Protein AF-M1WXZ7-F1 (afdb_monomer_lite)

Organism: Pseudodesulfovibrio piezophilus (strain DSM 21447 / JCM 15486 / C1TLV30) (NCBI:txid1322246)

Structure (mmCIF, N/CA/C/O backbone):
data_AF-M1WXZ7-F1
#
_entry.id   AF-M1WXZ7-F1
#
loop_
_atom_site.group_PDB
_atom_site.id
_atom_site.type_symbol
_atom_site.label_atom_id
_atom_site.label_alt_id
_atom_site.label_comp_id
_atom_site.label_asym_id
_atom_site.label_entity_id
_atom_site.label_seq_id
_atom_site.pdbx_PDB_ins_code
_atom_site.Cartn_x
_atom_site.Cartn_y
_atom_site.Cartn_z
_atom_site.occupancy
_atom_site.B_iso_or_equiv
_atom_site.auth_seq_id
_atom_site.auth_comp_id
_atom_site.auth_asym_id
_atom_site.auth_atom_id
_atom_site.pdbx_PDB_model_num
ATOM 1 N N . MET A 1 1 ? -48.740 -6.970 73.071 1.00 38.03 1 MET A N 1
ATOM 2 C CA . MET A 1 1 ? -48.842 -6.931 71.597 1.00 38.03 1 MET A CA 1
ATOM 3 C C . MET A 1 1 ? -48.292 -5.574 71.183 1.00 38.03 1 MET A C 1
ATOM 5 O O . MET A 1 1 ? -48.914 -4.581 71.506 1.00 38.03 1 MET A O 1
ATOM 9 N N . GLN A 1 2 ? -46.966 -5.520 71.087 1.00 34.81 2 GLN A N 1
ATOM 10 C CA . GLN A 1 2 ? -46.165 -5.355 69.864 1.00 34.81 2 GLN A CA 1
ATOM 11 C C . GLN A 1 2 ? -45.874 -3.878 69.572 1.00 34.81 2 GLN A C 1
ATOM 13 O O . GLN A 1 2 ? -46.765 -3.044 69.498 1.00 34.81 2 GLN A O 1
ATOM 18 N N . VAL A 1 3 ? -44.569 -3.621 69.549 1.00 34.41 3 VAL A N 1
ATOM 19 C CA . VAL A 1 3 ? -43.856 -2.347 69.610 1.00 34.41 3 VAL A CA 1
ATOM 20 C C . VAL A 1 3 ? -43.857 -1.693 68.229 1.00 34.41 3 VAL A C 1
ATOM 22 O O . VAL A 1 3 ? -43.647 -2.377 67.229 1.00 34.41 3 VAL A O 1
ATOM 25 N N . GLU A 1 4 ? -44.082 -0.379 68.186 1.00 41.31 4 GLU A N 1
ATOM 26 C CA . GLU A 1 4 ? -43.863 0.449 67.000 1.00 41.31 4 GLU A CA 1
ATOM 27 C C . GLU A 1 4 ? -42.398 0.347 66.559 1.00 41.31 4 GLU A C 1
ATOM 29 O O . GLU A 1 4 ? -41.491 0.786 67.263 1.00 41.31 4 GLU A O 1
ATOM 34 N N . VAL A 1 5 ? -42.161 -0.228 65.381 1.00 39.94 5 VAL A N 1
ATOM 35 C CA . VAL A 1 5 ? -40.845 -0.208 64.738 1.00 39.94 5 VAL A CA 1
ATOM 36 C C . VAL A 1 5 ? -40.745 1.090 63.940 1.00 39.94 5 VAL A C 1
ATOM 38 O O . VAL A 1 5 ? -41.212 1.179 62.805 1.00 39.94 5 VAL A O 1
ATOM 41 N N . ARG A 1 6 ? -40.161 2.117 64.558 1.00 46.16 6 ARG A N 1
ATOM 42 C CA . ARG A 1 6 ? -39.570 3.257 63.852 1.00 46.16 6 ARG A CA 1
ATOM 43 C C . ARG A 1 6 ? -38.049 3.101 63.847 1.00 46.16 6 ARG A C 1
ATOM 45 O O . ARG A 1 6 ? -37.475 2.709 64.852 1.00 46.16 6 ARG A O 1
ATOM 52 N N . GLU A 1 7 ? -37.478 3.479 62.706 1.00 47.50 7 GLU A N 1
ATOM 53 C CA . GLU A 1 7 ? -36.055 3.695 62.400 1.00 47.50 7 GLU A CA 1
ATOM 54 C C . GLU A 1 7 ? -35.158 2.479 62.136 1.00 47.50 7 GLU A C 1
ATOM 56 O O . GLU A 1 7 ? -34.854 1.685 63.015 1.00 47.50 7 GLU A O 1
ATOM 61 N N . ALA A 1 8 ? -34.658 2.422 60.896 1.00 41.78 8 ALA A N 1
ATOM 62 C CA . ALA A 1 8 ? -33.223 2.391 60.591 1.00 41.78 8 ALA A CA 1
ATOM 63 C C . ALA A 1 8 ? -33.039 2.534 59.065 1.00 41.78 8 ALA A C 1
ATOM 65 O O . ALA A 1 8 ? -33.114 1.558 58.324 1.00 41.78 8 ALA A O 1
ATOM 66 N N . ARG A 1 9 ? -32.863 3.765 58.568 1.00 45.22 9 ARG A N 1
ATOM 67 C CA . ARG A 1 9 ? -32.435 4.048 57.178 1.00 45.22 9 ARG A CA 1
ATOM 68 C C . ARG A 1 9 ? -31.522 5.280 57.123 1.00 45.22 9 ARG A C 1
ATOM 70 O O . ARG A 1 9 ? -31.752 6.189 56.333 1.00 45.22 9 ARG A O 1
ATOM 77 N N . SER A 1 10 ? -30.510 5.340 57.988 1.00 48.53 10 SER A N 1
ATOM 78 C CA . SER A 1 10 ? -29.526 6.438 57.976 1.00 48.53 10 SER A CA 1
ATOM 79 C C . SER A 1 10 ? -28.075 6.001 57.766 1.00 48.53 10 SER A C 1
ATOM 81 O O . SER A 1 10 ? -27.221 6.872 57.660 1.00 48.53 10 SER A O 1
ATOM 83 N N . GLU A 1 11 ? -27.770 4.702 57.677 1.00 50.00 11 GLU A N 1
ATOM 84 C CA . GLU A 1 11 ? -26.376 4.228 57.579 1.00 50.00 11 GLU A CA 1
ATOM 85 C C . GLU A 1 11 ? -25.920 3.922 56.138 1.00 50.00 11 GLU A C 1
ATOM 87 O O . GLU A 1 11 ? -24.756 4.142 55.812 1.00 50.00 11 GLU A O 1
ATOM 92 N N . ASP A 1 12 ? -26.831 3.551 55.230 1.00 49.31 12 ASP A N 1
ATOM 93 C CA . ASP A 1 12 ? -26.478 3.220 53.834 1.00 49.31 12 ASP A CA 1
ATOM 94 C C . ASP A 1 12 ? -26.073 4.442 52.989 1.00 49.31 12 ASP A C 1
ATOM 96 O O . ASP A 1 12 ? -25.308 4.326 52.033 1.00 49.31 12 ASP A O 1
ATOM 100 N N . VAL A 1 13 ? -26.533 5.641 53.361 1.00 51.97 13 VAL A N 1
ATOM 101 C CA . VAL A 1 13 ? -26.233 6.882 52.622 1.00 51.97 13 VAL A CA 1
ATOM 102 C C . VAL A 1 13 ? -24.772 7.311 52.819 1.00 51.97 13 VAL A C 1
ATOM 104 O O . VAL A 1 13 ? -24.192 7.946 51.942 1.00 51.97 13 VAL A O 1
ATOM 107 N N . SER A 1 14 ? -24.150 6.938 53.943 1.00 62.81 14 SER A N 1
ATOM 108 C CA . SER A 1 14 ? -22.774 7.330 54.266 1.00 62.81 14 SER A CA 1
ATOM 109 C C . SER A 1 14 ? -21.735 6.517 53.497 1.00 62.81 14 SER A C 1
ATOM 111 O O . SER A 1 14 ? -20.700 7.060 53.127 1.00 62.81 14 SER A O 1
ATOM 113 N N . PHE A 1 15 ? -21.985 5.227 53.263 1.00 57.31 15 PHE A N 1
ATOM 114 C CA . PHE A 1 15 ? -21.007 4.339 52.631 1.00 57.31 15 PHE A CA 1
ATOM 115 C C . PHE A 1 15 ? -20.975 4.506 51.108 1.00 57.31 15 PHE A C 1
ATOM 117 O O . PHE A 1 15 ? -19.897 4.609 50.527 1.00 57.31 15 PHE A O 1
ATOM 124 N N . GLU A 1 16 ? -22.137 4.621 50.454 1.00 62.00 16 GLU A N 1
ATOM 125 C CA . GLU A 1 16 ? -22.197 4.877 49.007 1.00 62.00 16 GLU A CA 1
ATOM 126 C C . GLU A 1 16 ? -21.621 6.246 48.626 1.00 62.00 16 GLU A C 1
ATOM 128 O O . GLU A 1 16 ? -20.979 6.383 47.583 1.00 62.00 16 GLU A O 1
ATOM 133 N N . MET A 1 17 ? -21.834 7.262 49.466 1.00 65.12 17 MET A N 1
ATOM 134 C CA . MET A 1 17 ? -21.280 8.599 49.254 1.00 65.12 17 MET A CA 1
ATOM 135 C C . MET A 1 17 ? -19.760 8.594 49.421 1.00 65.12 17 MET A C 1
ATOM 137 O O . MET A 1 17 ? -19.058 9.134 48.573 1.00 65.12 17 MET A O 1
ATOM 141 N N . HIS A 1 18 ? -19.251 7.888 50.434 1.00 64.50 18 HIS A N 1
ATOM 142 C CA . HIS A 1 18 ? -17.815 7.761 50.661 1.00 64.50 18 HIS A CA 1
ATOM 143 C C . HIS A 1 18 ? -17.115 6.943 49.567 1.00 64.50 18 HIS A C 1
ATOM 145 O O . HIS A 1 18 ? -16.025 7.299 49.132 1.00 64.50 18 HIS A O 1
ATOM 151 N N . LEU A 1 19 ? -17.760 5.890 49.050 1.00 62.25 19 LEU A N 1
ATOM 152 C CA . LEU A 1 19 ? -17.264 5.156 47.884 1.00 62.25 19 LEU A CA 1
ATOM 153 C C . LEU A 1 19 ? -17.223 6.041 46.636 1.00 62.25 19 LEU A C 1
ATOM 155 O O . LEU A 1 19 ? -16.238 6.003 45.904 1.00 62.25 19 LEU A O 1
ATOM 159 N N . LYS A 1 20 ? -18.253 6.864 46.400 1.00 65.94 20 LYS A N 1
ATOM 160 C CA . LYS A 1 20 ? -18.256 7.824 45.287 1.00 65.94 20 LYS A CA 1
ATOM 161 C C . LYS A 1 20 ? -17.136 8.854 45.417 1.00 65.94 20 LYS A C 1
ATOM 163 O O . LYS A 1 20 ? -16.418 9.063 44.442 1.00 65.94 20 LYS A O 1
ATOM 168 N N . GLU A 1 21 ? -16.949 9.429 46.600 1.00 62.88 21 GLU A N 1
ATOM 169 C CA . GLU A 1 21 ? -15.872 10.388 46.875 1.00 62.88 21 GLU A CA 1
ATOM 170 C C . GLU A 1 21 ? -14.489 9.752 46.701 1.00 62.88 21 GLU A C 1
ATOM 172 O O . GLU A 1 21 ? -13.661 10.308 45.986 1.00 62.88 21 GLU A O 1
ATOM 177 N N . MET A 1 22 ? -14.263 8.544 47.231 1.00 59.22 22 MET A N 1
ATOM 178 C CA . MET A 1 22 ? -13.005 7.817 47.029 1.00 59.22 22 MET A CA 1
ATOM 179 C C . MET A 1 22 ? -12.747 7.508 45.550 1.00 59.22 22 MET A C 1
ATOM 181 O O . MET A 1 22 ? -11.627 7.680 45.081 1.00 59.22 22 MET A O 1
ATOM 185 N N . THR A 1 23 ? -13.770 7.104 44.786 1.00 60.94 23 THR A N 1
ATOM 186 C CA . THR A 1 23 ? -13.610 6.861 43.340 1.00 60.94 23 THR A CA 1
ATOM 187 C C . THR A 1 23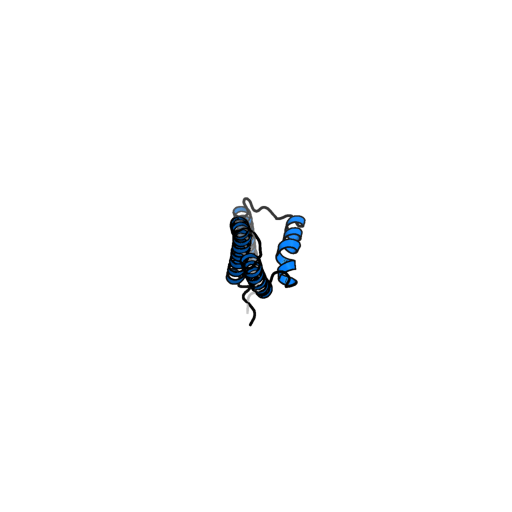 ? -13.376 8.138 42.532 1.00 60.94 23 THR A C 1
ATOM 189 O O . THR A 1 23 ? -12.735 8.079 41.483 1.00 60.94 23 THR A O 1
ATOM 192 N N . GLN A 1 24 ? -13.873 9.292 42.989 1.00 59.72 24 GLN A N 1
ATOM 193 C CA . GLN A 1 24 ? -13.569 10.590 42.382 1.00 59.72 24 GLN A CA 1
ATOM 194 C C . GLN A 1 24 ? -12.147 11.038 42.718 1.00 59.72 24 GLN A C 1
ATOM 196 O O . GLN A 1 24 ? -11.405 11.379 41.803 1.00 59.72 24 GLN A O 1
ATOM 201 N N . GLU A 1 25 ? -11.730 10.953 43.982 1.00 58.56 25 GLU A N 1
ATOM 202 C CA . GLU A 1 25 ? -10.371 11.312 44.405 1.00 58.56 25 GLU A CA 1
ATOM 203 C C . GLU A 1 25 ? -9.299 10.394 43.794 1.00 58.56 25 GLU A C 1
ATOM 205 O O . GLU A 1 25 ? -8.219 10.860 43.427 1.00 58.56 25 GLU A O 1
ATOM 210 N N . GLU A 1 26 ? -9.573 9.092 43.647 1.00 57.47 26 GLU A N 1
ATOM 211 C CA . GLU A 1 26 ? -8.664 8.165 42.961 1.00 57.47 26 GLU A CA 1
ATOM 212 C C . GLU A 1 26 ? -8.597 8.430 41.455 1.00 57.47 26 GLU A C 1
ATOM 214 O O . GLU A 1 26 ? -7.503 8.384 40.888 1.00 57.47 26 GLU A O 1
ATOM 219 N N . ASN A 1 27 ? -9.719 8.771 40.809 1.00 54.34 27 ASN A N 1
ATOM 220 C CA . ASN A 1 27 ? -9.707 9.198 39.408 1.00 54.34 27 ASN A CA 1
ATOM 221 C C . ASN A 1 27 ? -8.909 10.493 39.234 1.00 54.34 27 ASN A C 1
ATOM 223 O O . ASN A 1 27 ? -8.038 10.550 38.375 1.00 54.34 27 ASN A O 1
ATOM 227 N N . GLU A 1 28 ? -9.123 11.510 40.067 1.00 56.44 28 GLU A N 1
ATOM 228 C CA . GLU A 1 28 ? -8.383 12.777 39.986 1.00 56.44 28 GLU A CA 1
ATOM 229 C C . GLU A 1 28 ? -6.876 12.601 40.243 1.00 56.44 28 GLU A C 1
ATOM 231 O O . GLU A 1 28 ? -6.060 13.275 39.613 1.00 56.44 28 GLU A O 1
ATOM 236 N N . ARG A 1 29 ? -6.480 11.650 41.102 1.00 58.03 29 ARG A N 1
ATOM 237 C CA . ARG A 1 29 ? -5.065 11.295 41.325 1.00 58.03 29 ARG A CA 1
ATOM 238 C C . ARG A 1 29 ? -4.441 10.490 40.184 1.00 58.03 29 ARG A C 1
ATOM 240 O O . ARG A 1 29 ? -3.246 10.642 39.939 1.00 58.03 29 ARG A O 1
ATOM 247 N N . LEU A 1 30 ? -5.209 9.644 39.496 1.00 56.12 30 LEU A N 1
ATOM 248 C CA . LEU A 1 30 ? -4.748 8.873 38.331 1.00 56.12 30 LEU A CA 1
ATOM 249 C C . LEU A 1 30 ? -4.734 9.699 37.036 1.00 56.12 30 LEU A C 1
ATOM 251 O O . LEU A 1 30 ? -3.994 9.366 36.114 1.00 56.12 30 LEU A O 1
ATOM 255 N N . LEU A 1 31 ? -5.510 10.785 36.976 1.00 55.38 31 LEU A N 1
ATOM 256 C CA . LEU A 1 31 ? -5.628 11.688 35.826 1.00 55.38 31 LEU A CA 1
ATOM 257 C C . LEU A 1 31 ? -4.535 12.777 35.771 1.00 55.38 31 LEU A C 1
ATOM 259 O O . LEU A 1 31 ? -4.634 13.716 34.977 1.00 55.38 31 LEU A O 1
ATOM 263 N N . GLY A 1 32 ? -3.496 12.673 36.604 1.00 51.03 32 GLY A N 1
ATOM 264 C CA . GLY A 1 32 ? -2.340 13.565 36.579 1.00 51.03 32 GLY A CA 1
ATOM 265 C C . GLY A 1 32 ? -1.594 13.458 35.248 1.00 51.03 32 GLY A C 1
ATOM 266 O O . GLY A 1 32 ? -0.725 12.605 35.105 1.00 51.03 32 GLY A O 1
ATOM 267 N N . ASP A 1 33 ? -1.943 14.355 34.322 1.00 55.62 33 ASP A N 1
ATOM 268 C CA . ASP A 1 33 ? -1.457 14.499 32.939 1.00 55.62 33 ASP A CA 1
ATOM 269 C C . ASP A 1 33 ? -2.244 13.740 31.851 1.00 55.62 33 ASP A C 1
ATOM 271 O O . ASP A 1 33 ? -1.686 13.218 30.884 1.00 55.62 33 ASP A O 1
ATOM 275 N N . VAL A 1 34 ? -3.576 13.691 31.969 1.00 54.53 34 VAL A N 1
ATOM 276 C CA . VAL A 1 34 ? -4.428 13.272 30.844 1.00 54.53 34 VAL A CA 1
ATOM 277 C C . VAL A 1 34 ? -4.760 14.485 29.987 1.00 54.53 34 VAL A C 1
ATOM 279 O O . VAL A 1 34 ? -5.610 15.304 30.325 1.00 54.53 34 VAL A O 1
ATOM 282 N N . VAL A 1 35 ? -4.060 14.605 28.861 1.00 64.19 35 VAL A N 1
ATOM 283 C CA . VAL A 1 35 ? -4.383 15.589 27.827 1.00 64.19 35 VAL A CA 1
ATOM 284 C C . VAL A 1 35 ? -5.677 15.152 27.143 1.00 64.19 35 VAL A C 1
ATOM 286 O O . VAL A 1 35 ? -5.710 14.133 26.452 1.00 64.19 35 VAL A O 1
ATOM 289 N N . GLU A 1 36 ? -6.752 15.916 27.329 1.00 70.94 36 GLU A N 1
ATOM 290 C CA . GLU A 1 36 ? -7.969 15.739 26.540 1.00 70.94 36 GLU A CA 1
ATOM 291 C C . GLU A 1 36 ? -7.670 16.093 25.076 1.00 70.94 36 GLU A C 1
ATOM 293 O O . GLU A 1 36 ? -7.193 17.187 24.762 1.00 70.94 36 GLU A O 1
ATOM 298 N N . PHE A 1 37 ? -7.913 15.152 24.158 1.00 78.19 37 PHE A N 1
ATOM 299 C CA . PHE A 1 37 ? -7.794 15.437 22.731 1.00 78.19 37 PHE A CA 1
ATOM 300 C C . PHE A 1 37 ? -8.843 16.472 22.332 1.00 78.19 37 PHE A C 1
ATOM 302 O O . PHE A 1 37 ? -10.023 16.313 22.648 1.00 78.19 37 PHE A O 1
ATOM 309 N N . SER A 1 38 ? -8.431 17.503 21.590 1.00 87.31 38 SER A N 1
ATOM 310 C CA . SER A 1 38 ? -9.388 18.455 21.033 1.00 87.31 38 SER A CA 1
ATOM 311 C C . SER A 1 38 ? -10.372 17.741 20.102 1.00 87.31 38 SER A C 1
ATOM 313 O O . SER A 1 38 ? -10.018 16.775 19.416 1.00 87.31 38 SER A O 1
ATOM 315 N N . GLU A 1 39 ? -11.610 18.236 20.037 1.00 87.56 39 GLU A N 1
ATOM 316 C CA . GLU A 1 39 ? -12.610 17.713 19.096 1.00 87.56 39 GLU A CA 1
ATOM 317 C C . GLU A 1 39 ? -12.100 17.766 17.647 1.00 87.56 39 GLU A C 1
ATOM 319 O O . GLU A 1 39 ? -12.337 16.842 16.873 1.00 87.56 39 GLU A O 1
ATOM 324 N N . GLU A 1 40 ? -11.315 18.792 17.307 1.00 87.19 40 GLU A N 1
ATOM 325 C CA . GLU A 1 40 ? -10.651 18.929 16.009 1.00 87.19 40 GLU A CA 1
ATOM 326 C C . GLU A 1 40 ? -9.644 17.796 15.745 1.00 87.19 40 GLU A C 1
ATOM 328 O O . GLU A 1 40 ? -9.653 17.203 14.667 1.00 87.19 40 GLU A O 1
ATOM 333 N N . ALA A 1 41 ? -8.819 17.429 16.732 1.00 82.31 41 ALA A N 1
ATOM 334 C CA . ALA A 1 41 ? -7.865 16.328 16.598 1.00 82.31 41 ALA A CA 1
ATOM 335 C C . ALA A 1 41 ? -8.574 14.973 16.452 1.00 82.31 41 ALA A C 1
ATOM 337 O O . ALA A 1 41 ? -8.172 14.139 15.636 1.00 82.31 41 ALA A O 1
ATOM 338 N N . LEU A 1 42 ? -9.660 14.761 17.203 1.00 85.06 42 LEU A N 1
ATOM 339 C CA . LEU A 1 42 ? -10.488 13.560 17.086 1.00 85.06 42 LEU A CA 1
ATOM 340 C C . LEU A 1 42 ? -11.178 13.475 15.721 1.00 85.06 42 LEU A C 1
ATOM 342 O O . LEU A 1 42 ? -11.249 12.388 15.141 1.00 85.06 42 LEU A O 1
ATOM 346 N N . GLN A 1 43 ? -11.665 14.599 15.195 1.00 86.31 43 GLN A N 1
ATOM 347 C CA . GLN A 1 43 ? -12.289 14.663 13.879 1.00 86.31 43 GLN A CA 1
ATOM 348 C C . GLN A 1 43 ? -11.269 14.397 12.765 1.00 86.31 43 GLN A C 1
ATOM 350 O O . GLN A 1 43 ? -11.506 13.534 11.920 1.00 86.31 43 GLN A O 1
ATOM 355 N N . ALA A 1 44 ? -10.099 15.038 12.818 1.00 81.94 44 ALA A N 1
ATOM 356 C CA . ALA A 1 44 ? -9.014 14.803 11.867 1.00 81.94 44 ALA A CA 1
ATOM 357 C C . ALA A 1 44 ? -8.559 13.334 11.875 1.00 81.94 44 ALA A C 1
ATOM 359 O O . ALA A 1 44 ? -8.352 12.733 10.821 1.00 81.94 44 ALA A O 1
ATOM 360 N N . PHE A 1 45 ? -8.468 12.716 13.056 1.00 79.44 45 PHE A N 1
ATOM 361 C CA . PHE A 1 45 ? -8.164 11.292 13.173 1.00 79.44 45 PHE A CA 1
ATOM 362 C C . PHE A 1 45 ? -9.260 10.410 12.561 1.00 79.44 45 PHE A C 1
ATOM 364 O O . PHE A 1 45 ? -8.957 9.457 11.841 1.00 79.44 45 PHE A O 1
ATOM 371 N N . ARG A 1 46 ? -10.540 10.719 12.807 1.00 79.12 46 ARG A N 1
ATOM 372 C CA . ARG A 1 46 ? -11.664 9.979 12.214 1.00 79.12 46 ARG A CA 1
ATOM 373 C C . ARG A 1 46 ? -11.620 10.034 10.691 1.00 79.12 46 ARG A C 1
ATOM 375 O O . ARG A 1 46 ? -11.708 8.987 10.055 1.00 79.12 46 ARG A O 1
ATOM 382 N N . GLU A 1 47 ? -11.438 11.215 10.119 1.00 81.94 47 GLU A N 1
ATOM 383 C CA . GLU A 1 47 ? -11.385 11.408 8.668 1.00 81.94 47 GLU A CA 1
ATOM 384 C C . GLU A 1 47 ? -10.158 10.747 8.032 1.00 81.94 47 GLU A C 1
ATOM 386 O O . GLU A 1 47 ? -10.271 10.131 6.974 1.00 81.94 47 GLU A O 1
ATOM 391 N N . ALA A 1 48 ? -8.994 10.824 8.681 1.00 77.19 48 ALA A N 1
ATOM 392 C CA . ALA A 1 48 ? -7.749 10.294 8.131 1.00 77.19 48 ALA A CA 1
ATOM 393 C C . ALA A 1 48 ? -7.593 8.777 8.312 1.00 77.19 48 ALA A C 1
ATOM 395 O O . ALA A 1 48 ? -7.053 8.109 7.432 1.00 77.19 48 ALA A O 1
ATOM 396 N N . ALA A 1 49 ? -8.025 8.227 9.449 1.00 73.12 49 ALA A N 1
ATOM 397 C CA . ALA A 1 49 ? -7.762 6.836 9.814 1.00 73.12 49 ALA A CA 1
ATOM 398 C C . ALA A 1 49 ? -9.015 5.955 9.774 1.00 73.12 49 ALA A C 1
ATOM 400 O O . ALA A 1 49 ? -8.950 4.824 9.298 1.00 73.12 49 ALA A O 1
ATOM 401 N N . ILE A 1 50 ? -10.162 6.446 10.255 1.00 75.56 50 ILE A N 1
ATOM 402 C CA . ILE A 1 50 ? -11.367 5.616 10.414 1.00 75.56 50 ILE A CA 1
ATOM 403 C C . ILE A 1 50 ? -12.184 5.555 9.124 1.00 75.56 50 ILE A C 1
ATOM 405 O O . ILE A 1 50 ? -12.577 4.468 8.696 1.00 75.56 50 ILE A O 1
ATOM 409 N N . GLU A 1 51 ? -12.442 6.696 8.491 1.00 75.94 51 GLU A N 1
ATOM 410 C CA . GLU A 1 51 ? -13.262 6.758 7.281 1.00 75.94 51 GLU A CA 1
ATOM 411 C C . GLU A 1 51 ? -12.681 5.942 6.113 1.00 75.94 51 GLU A C 1
ATOM 413 O O . GLU A 1 51 ? -13.446 5.226 5.464 1.00 75.94 51 GLU A O 1
ATOM 418 N N . PRO A 1 52 ? -11.360 5.908 5.856 1.00 69.94 52 PRO A N 1
ATOM 419 C CA . PRO A 1 52 ? -10.811 5.064 4.796 1.00 69.94 52 PRO A CA 1
ATOM 420 C C . PRO A 1 52 ? -10.982 3.558 5.044 1.00 69.94 52 PRO A C 1
ATOM 422 O O . PRO A 1 52 ? -11.169 2.783 4.102 1.00 69.94 52 PRO A O 1
ATOM 425 N N . ILE A 1 53 ? -10.952 3.137 6.312 1.00 69.19 53 ILE A N 1
ATOM 426 C CA . ILE A 1 53 ? -11.204 1.744 6.700 1.00 69.19 53 ILE A CA 1
ATOM 427 C C . ILE A 1 53 ? -12.681 1.411 6.470 1.00 69.19 53 ILE A C 1
ATOM 429 O O . ILE A 1 53 ? -12.993 0.414 5.820 1.00 69.19 53 ILE A O 1
ATOM 433 N N . LYS A 1 54 ? -13.597 2.269 6.941 1.00 68.88 54 LYS A N 1
ATOM 434 C CA . LYS A 1 54 ? -15.048 2.076 6.777 1.00 68.88 54 LYS A CA 1
ATOM 435 C C . LYS A 1 54 ? -15.490 2.080 5.319 1.00 68.88 54 LYS A C 1
ATOM 437 O O . LYS A 1 54 ? -16.299 1.249 4.922 1.00 68.88 54 LYS A O 1
ATOM 442 N N . ASN A 1 55 ? -14.940 2.990 4.520 1.00 69.94 55 ASN A N 1
ATOM 443 C CA . ASN A 1 55 ? -15.275 3.135 3.105 1.00 69.94 55 ASN A CA 1
ATOM 444 C C . ASN A 1 55 ? -14.587 2.077 2.223 1.00 69.94 55 ASN A C 1
ATOM 446 O O . ASN A 1 55 ? -14.697 2.126 0.997 1.00 69.94 55 ASN A O 1
ATOM 450 N N . GLY A 1 56 ? -13.847 1.135 2.822 1.00 65.31 56 GLY A N 1
ATOM 451 C CA . GLY A 1 56 ? -13.157 0.062 2.110 1.00 65.31 56 GLY A CA 1
ATOM 452 C C . GLY A 1 56 ? -12.065 0.560 1.161 1.00 65.31 56 GLY A C 1
ATOM 453 O O .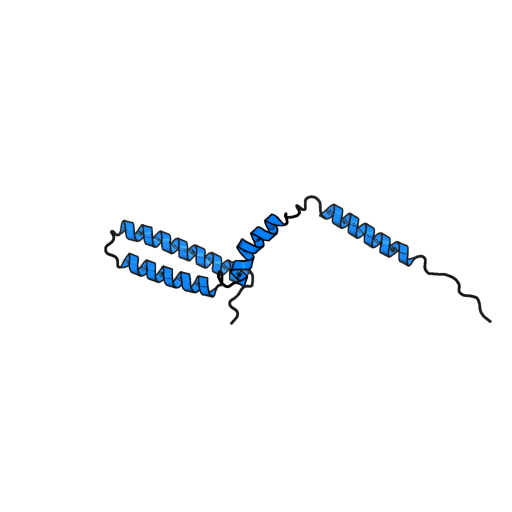 GLY A 1 56 ? -11.593 -0.199 0.311 1.00 65.31 56 GLY A O 1
ATOM 454 N N . THR A 1 57 ? -11.652 1.828 1.271 1.00 65.88 57 THR A N 1
ATOM 455 C CA . THR A 1 57 ? -10.546 2.372 0.481 1.00 65.88 57 THR A CA 1
ATOM 456 C C . THR A 1 57 ? -9.200 1.870 0.986 1.00 65.88 57 THR A C 1
ATOM 458 O O . THR A 1 57 ? -8.275 1.745 0.183 1.00 65.88 57 THR A O 1
ATOM 461 N N . PHE A 1 58 ? -9.125 1.496 2.265 1.00 69.75 58 PHE A N 1
ATOM 462 C CA . PHE A 1 58 ? -7.965 0.891 2.909 1.00 69.75 58 PHE A CA 1
ATOM 463 C C . PHE A 1 58 ? -8.332 -0.491 3.482 1.00 69.75 58 PHE A C 1
ATOM 465 O O . PHE A 1 58 ? -8.566 -0.655 4.676 1.00 69.75 58 PHE A O 1
ATOM 472 N N . SER A 1 59 ? -8.438 -1.489 2.597 1.00 76.94 59 SER A N 1
ATOM 473 C CA . SER A 1 59 ? -8.752 -2.884 2.939 1.00 76.94 59 SER A CA 1
ATOM 474 C C . SER A 1 59 ? -7.591 -3.826 2.610 1.00 76.94 59 SER A C 1
ATOM 476 O O . SER A 1 59 ? -6.781 -3.543 1.723 1.00 76.94 59 SER A O 1
ATOM 478 N N . LEU A 1 60 ? -7.529 -4.982 3.283 1.00 81.44 60 LEU A N 1
ATOM 479 C CA . LEU A 1 60 ? -6.537 -6.027 2.987 1.00 81.44 60 LEU A CA 1
ATOM 480 C C . LEU A 1 60 ? -6.572 -6.457 1.517 1.00 81.44 60 LEU A C 1
ATOM 482 O O . LEU A 1 60 ? -5.522 -6.603 0.899 1.00 81.44 60 LEU A O 1
ATOM 486 N N . GLU A 1 61 ? -7.769 -6.596 0.945 1.00 83.88 61 GLU A N 1
ATOM 487 C CA . GLU A 1 61 ? -7.939 -6.954 -0.463 1.00 83.88 61 GLU A CA 1
ATOM 488 C C . GLU A 1 61 ? -7.332 -5.896 -1.395 1.00 83.88 61 GLU A C 1
ATOM 490 O O . GLU A 1 61 ? -6.611 -6.241 -2.329 1.00 83.88 61 GLU A O 1
ATOM 495 N N . ARG A 1 62 ? -7.544 -4.601 -1.125 1.00 83.88 62 ARG A N 1
ATOM 496 C CA . ARG A 1 62 ? -6.932 -3.532 -1.928 1.00 83.88 62 ARG A CA 1
ATOM 497 C C . ARG A 1 62 ? -5.413 -3.503 -1.801 1.00 83.88 62 ARG A C 1
ATOM 499 O O . ARG A 1 62 ? -4.730 -3.277 -2.799 1.00 83.88 62 ARG A O 1
ATOM 506 N N . LEU A 1 63 ? -4.877 -3.760 -0.607 1.00 87.88 63 LEU A N 1
ATOM 507 C CA . LEU A 1 63 ? -3.431 -3.883 -0.410 1.00 87.88 63 LEU A CA 1
ATOM 508 C C . LEU A 1 63 ? -2.869 -5.075 -1.203 1.00 87.88 63 LEU A C 1
ATOM 510 O O . LEU A 1 63 ? -1.863 -4.924 -1.894 1.00 87.88 63 LEU A O 1
ATOM 514 N N . GLU A 1 64 ? -3.542 -6.232 -1.180 1.00 89.12 64 GLU A N 1
ATOM 515 C CA . GLU A 1 64 ? -3.175 -7.408 -1.988 1.00 89.12 64 GLU A CA 1
ATOM 516 C C . GLU A 1 64 ? -3.203 -7.094 -3.490 1.00 89.12 64 GLU A C 1
ATOM 518 O O . GLU A 1 64 ? -2.239 -7.389 -4.203 1.00 89.12 64 GLU A O 1
ATOM 523 N N . GLN A 1 65 ? -4.270 -6.451 -3.968 1.00 91.38 65 GLN A N 1
ATOM 524 C CA . GLN A 1 65 ? -4.400 -6.027 -5.362 1.00 91.38 65 GLN A CA 1
ATOM 525 C C . GLN A 1 65 ? -3.259 -5.085 -5.763 1.00 91.38 65 GLN A C 1
ATOM 527 O O . GLN A 1 65 ? -2.637 -5.289 -6.809 1.00 91.38 65 GLN A O 1
ATOM 532 N N . ARG A 1 66 ? -2.914 -4.096 -4.924 1.00 92.81 66 ARG A N 1
ATOM 533 C CA . ARG A 1 66 ? -1.802 -3.180 -5.214 1.00 92.81 66 ARG A CA 1
ATOM 534 C C . ARG A 1 66 ? -0.467 -3.917 -5.287 1.00 92.81 66 ARG A C 1
ATOM 536 O O . ARG A 1 66 ? 0.287 -3.664 -6.222 1.00 92.81 66 ARG A O 1
ATOM 543 N N . VAL A 1 67 ? -0.195 -4.870 -4.391 1.00 93.06 67 VAL A N 1
ATOM 544 C CA . VAL A 1 67 ? 1.031 -5.689 -4.455 1.00 93.06 67 VAL A CA 1
ATOM 545 C C . VAL A 1 67 ? 1.139 -6.424 -5.798 1.00 93.06 67 VAL A C 1
ATOM 547 O O . VAL A 1 67 ? 2.217 -6.452 -6.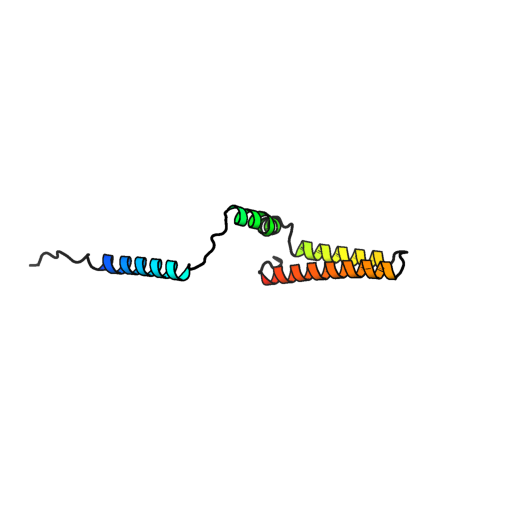392 1.00 93.06 67 VAL A O 1
ATOM 550 N N . GLN A 1 68 ? 0.040 -6.984 -6.315 1.00 95.44 68 GLN A N 1
ATOM 551 C CA . GLN A 1 68 ? 0.051 -7.655 -7.624 1.00 95.44 68 GLN A CA 1
ATOM 552 C C . GLN A 1 68 ? 0.324 -6.680 -8.774 1.00 95.44 68 GLN A C 1
ATOM 554 O O . GLN A 1 68 ? 1.100 -6.992 -9.680 1.00 95.44 68 GLN A O 1
ATOM 559 N N . VAL A 1 69 ? -0.256 -5.478 -8.718 1.00 96.19 69 VAL A N 1
ATOM 560 C CA . VAL A 1 69 ? 0.011 -4.424 -9.706 1.00 96.19 69 VAL A CA 1
ATOM 561 C C . VAL A 1 69 ? 1.492 -4.044 -9.704 1.00 96.19 69 VAL A C 1
ATOM 563 O O . VAL A 1 69 ? 2.110 -4.047 -10.769 1.00 96.19 69 VAL A O 1
ATOM 566 N N . VAL A 1 70 ? 2.083 -3.807 -8.529 1.00 94.94 70 VAL A N 1
ATOM 567 C CA . VAL A 1 70 ? 3.502 -3.434 -8.395 1.00 94.94 70 VAL A CA 1
ATOM 568 C C . VAL A 1 70 ? 4.427 -4.546 -8.903 1.00 94.94 70 VAL A C 1
ATOM 570 O O . VAL A 1 70 ? 5.389 -4.268 -9.614 1.00 94.94 70 VAL A O 1
ATOM 573 N N . LYS A 1 71 ? 4.111 -5.824 -8.649 1.00 95.38 71 LYS A N 1
ATOM 574 C CA . LYS A 1 71 ? 4.856 -6.963 -9.226 1.00 95.38 71 LYS A CA 1
ATOM 575 C C . LYS A 1 71 ? 4.818 -6.982 -10.759 1.00 95.38 71 LYS A C 1
ATOM 577 O O . LYS A 1 71 ? 5.825 -7.273 -11.411 1.00 95.38 71 LYS A O 1
ATOM 582 N N . SER A 1 72 ? 3.670 -6.645 -11.346 1.00 96.62 72 SER A N 1
ATOM 583 C CA . SER A 1 72 ? 3.543 -6.483 -12.799 1.00 96.62 72 SER A CA 1
ATOM 584 C C . SER A 1 72 ? 4.363 -5.286 -13.301 1.00 96.62 72 SER A C 1
ATOM 586 O O . SER A 1 72 ? 5.030 -5.390 -14.329 1.00 96.62 72 SER A O 1
ATOM 588 N N . GLU A 1 73 ? 4.364 -4.162 -12.577 1.00 95.69 73 GLU A N 1
ATOM 589 C CA . GLU A 1 73 ? 5.179 -2.984 -12.904 1.00 95.69 73 GLU A CA 1
ATOM 590 C C . GLU A 1 73 ? 6.681 -3.318 -12.891 1.00 95.69 73 GLU A C 1
ATOM 592 O O . GLU A 1 73 ? 7.371 -3.005 -13.859 1.00 95.69 73 GLU A O 1
ATOM 597 N N . ILE A 1 74 ? 7.171 -4.042 -11.876 1.00 95.94 74 ILE A N 1
ATOM 598 C CA . ILE A 1 74 ? 8.556 -4.549 -11.817 1.00 95.94 74 ILE A CA 1
ATOM 599 C C . ILE A 1 74 ? 8.878 -5.386 -13.058 1.00 95.94 74 ILE A C 1
ATOM 601 O O . ILE A 1 74 ? 9.898 -5.165 -13.711 1.00 95.94 74 ILE A O 1
ATOM 605 N N . SER A 1 75 ? 7.981 -6.302 -13.435 1.00 95.44 75 SER A N 1
ATOM 606 C CA . SER A 1 75 ? 8.163 -7.138 -14.629 1.00 95.44 75 SER A CA 1
ATOM 607 C C . SER A 1 75 ? 8.249 -6.301 -15.911 1.00 95.44 75 SER A C 1
ATOM 609 O O . SER A 1 75 ? 9.040 -6.613 -16.801 1.00 95.44 75 SER A O 1
ATOM 611 N N . LYS A 1 76 ? 7.475 -5.214 -16.019 1.00 95.62 76 LYS A N 1
ATOM 612 C CA . LYS A 1 76 ? 7.551 -4.286 -17.160 1.00 95.62 76 LYS A CA 1
ATOM 613 C C . LYS A 1 76 ? 8.876 -3.525 -17.188 1.00 95.62 76 LYS A C 1
ATOM 615 O O . LYS A 1 76 ? 9.467 -3.403 -18.256 1.00 95.62 76 LYS A O 1
ATOM 620 N N . VAL A 1 77 ? 9.356 -3.048 -16.037 1.00 94.94 77 VAL A N 1
ATOM 621 C CA . VAL A 1 77 ? 10.651 -2.353 -15.932 1.00 94.94 77 VAL A CA 1
ATOM 622 C C . VAL A 1 77 ? 11.794 -3.293 -16.309 1.00 94.94 77 VAL A C 1
ATOM 624 O O . VAL A 1 77 ? 12.642 -2.924 -17.123 1.00 94.94 77 VAL A O 1
ATOM 627 N N . TRP A 1 78 ? 11.782 -4.526 -15.803 1.00 94.19 78 TRP A N 1
ATOM 628 C CA . TRP A 1 78 ? 12.799 -5.534 -16.108 1.00 94.19 78 TRP A CA 1
ATOM 629 C C . TRP A 1 78 ? 12.926 -5.800 -17.616 1.00 94.19 78 TRP A C 1
ATOM 631 O O . TRP A 1 78 ? 14.029 -5.788 -18.168 1.00 94.19 78 TRP A O 1
ATOM 641 N N . ASN A 1 79 ? 11.786 -5.946 -18.299 1.00 94.75 79 ASN A N 1
ATOM 642 C CA . ASN A 1 79 ? 11.706 -6.207 -19.741 1.00 94.75 79 ASN A CA 1
ATOM 643 C C . ASN A 1 79 ? 11.769 -4.942 -20.618 1.00 94.75 79 ASN A C 1
ATOM 645 O O . ASN A 1 79 ? 11.597 -5.025 -21.833 1.00 94.75 79 ASN A O 1
ATOM 649 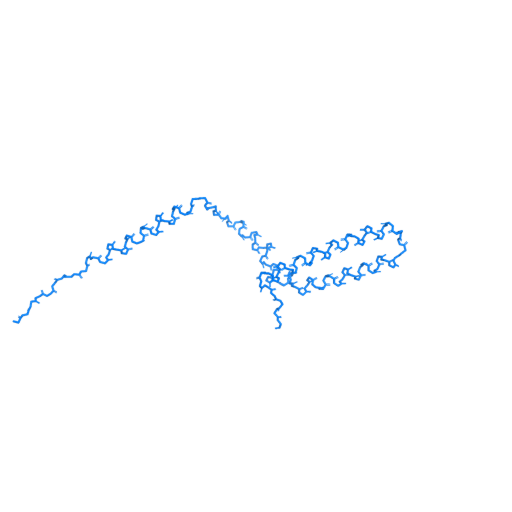N N . SER A 1 80 ? 11.983 -3.764 -20.031 1.00 95.31 80 SER A N 1
ATOM 650 C CA . SER A 1 80 ? 12.076 -2.514 -20.786 1.00 95.31 80 SER A CA 1
ATOM 651 C C . SER A 1 80 ? 13.426 -2.362 -21.498 1.00 95.31 80 SER A C 1
ATOM 653 O O . SER A 1 80 ? 14.401 -3.057 -21.200 1.00 95.31 80 SER A O 1
ATOM 655 N N . ALA A 1 81 ? 13.502 -1.391 -22.409 1.00 96.25 81 ALA A N 1
ATOM 656 C CA . ALA A 1 81 ? 14.742 -0.991 -23.075 1.00 96.25 81 ALA A CA 1
ATOM 657 C C . ALA A 1 81 ? 15.614 -0.029 -22.233 1.00 96.25 81 ALA A C 1
ATOM 659 O O . ALA A 1 81 ? 16.554 0.560 -22.760 1.00 96.25 81 ALA A O 1
ATOM 660 N N . LEU A 1 82 ? 15.291 0.177 -20.948 1.00 94.88 82 LEU A N 1
ATOM 661 C CA . LEU A 1 82 ? 16.067 1.052 -20.067 1.00 94.88 82 LEU A CA 1
ATOM 662 C C . LEU A 1 82 ? 17.470 0.478 -19.789 1.00 94.88 82 LEU A C 1
ATOM 664 O O . LEU A 1 82 ? 17.637 -0.744 -19.785 1.00 94.88 82 LEU A O 1
ATOM 668 N N . PRO A 1 83 ? 18.466 1.333 -19.499 1.00 96.88 83 PRO A N 1
ATOM 669 C CA . PRO A 1 83 ? 19.756 0.888 -18.980 1.00 96.88 83 PRO A CA 1
ATOM 670 C C . PRO A 1 83 ? 19.604 0.136 -17.653 1.00 96.88 83 PRO A C 1
ATOM 672 O O . PRO A 1 83 ? 18.734 0.472 -16.847 1.00 96.88 83 PRO A O 1
ATOM 675 N N . ASP A 1 84 ? 20.484 -0.831 -17.392 1.00 94.88 84 ASP A N 1
ATOM 676 C CA . ASP A 1 84 ? 20.384 -1.699 -16.211 1.00 94.88 84 ASP A CA 1
ATOM 677 C C . ASP A 1 84 ? 20.396 -0.918 -14.893 1.00 94.88 84 ASP A C 1
ATOM 679 O O . ASP A 1 84 ? 19.591 -1.194 -14.009 1.00 94.88 84 ASP A O 1
ATOM 683 N N . GLU A 1 85 ? 21.235 0.112 -14.769 1.00 96.44 85 GLU A N 1
ATOM 684 C CA . GLU A 1 85 ? 21.285 0.960 -13.570 1.00 96.44 85 GLU A CA 1
ATOM 685 C C . GLU A 1 85 ? 19.936 1.648 -13.287 1.00 96.44 85 GLU A C 1
ATOM 687 O O . GLU A 1 85 ? 19.483 1.723 -12.143 1.00 96.44 85 GLU A O 1
ATOM 692 N N . GLU A 1 86 ? 19.255 2.102 -14.340 1.00 94.56 86 GLU A N 1
ATOM 693 C CA . GLU A 1 86 ? 17.948 2.743 -14.227 1.00 94.56 86 GLU A CA 1
ATOM 694 C C . GLU A 1 86 ? 16.853 1.725 -13.888 1.00 94.56 86 GLU A C 1
ATOM 696 O O . GLU A 1 86 ? 15.999 1.996 -13.040 1.00 94.56 86 GLU A O 1
ATOM 701 N N . LYS A 1 87 ? 16.922 0.516 -14.464 1.00 96.81 87 LYS A N 1
ATOM 702 C CA . LYS A 1 87 ? 16.048 -0.599 -14.073 1.00 96.81 87 LYS A CA 1
ATOM 703 C C . LYS A 1 87 ? 16.203 -0.919 -12.592 1.00 96.81 87 LYS A C 1
ATOM 705 O O . LYS A 1 87 ? 15.197 -1.011 -11.895 1.00 96.81 87 LYS A O 1
ATOM 710 N N . TYR A 1 88 ? 17.437 -1.041 -12.101 1.00 96.44 88 TYR A N 1
ATOM 711 C CA . TYR A 1 88 ? 17.710 -1.329 -10.693 1.00 96.44 88 TYR A CA 1
ATOM 712 C C . TYR A 1 88 ? 17.125 -0.265 -9.765 1.00 96.44 88 TYR A C 1
ATOM 714 O O . TYR A 1 88 ? 16.450 -0.619 -8.800 1.00 96.44 88 TYR A O 1
ATOM 722 N N . ARG A 1 89 ? 17.307 1.028 -10.066 1.00 95.69 89 ARG A N 1
ATOM 723 C CA . ARG A 1 89 ? 16.720 2.113 -9.260 1.00 95.69 89 ARG A CA 1
ATOM 724 C C . ARG A 1 89 ? 15.197 2.032 -9.197 1.00 95.69 89 ARG A C 1
ATOM 726 O O . ARG A 1 89 ? 14.615 2.129 -8.117 1.00 95.69 89 ARG A O 1
ATOM 733 N N . GLN A 1 90 ? 14.551 1.849 -10.345 1.00 95.81 90 GLN A N 1
ATOM 734 C CA . GLN A 1 90 ? 13.092 1.799 -10.415 1.00 95.81 90 GLN A CA 1
ATOM 735 C C . GLN A 1 90 ? 12.526 0.546 -9.743 1.00 95.81 90 GLN A C 1
ATOM 737 O O . GLN A 1 90 ? 11.523 0.635 -9.034 1.00 95.81 90 GLN A O 1
ATOM 742 N N . ILE A 1 91 ? 13.180 -0.604 -9.915 1.00 95.56 91 ILE A N 1
ATOM 743 C CA . ILE A 1 91 ? 12.790 -1.851 -9.254 1.00 95.56 91 ILE A CA 1
ATOM 744 C C . ILE A 1 91 ? 12.961 -1.724 -7.744 1.00 95.56 91 ILE A C 1
ATOM 746 O O . ILE A 1 91 ? 12.009 -2.006 -7.028 1.00 95.56 91 ILE A O 1
ATOM 750 N N . ALA A 1 92 ? 14.085 -1.194 -7.257 1.00 96.12 92 ALA A N 1
ATOM 751 C CA . ALA A 1 92 ? 14.300 -0.981 -5.826 1.00 96.12 92 ALA A CA 1
ATOM 752 C C . ALA A 1 92 ? 13.223 -0.069 -5.206 1.00 96.12 92 ALA A C 1
ATOM 754 O O . ALA A 1 92 ? 12.697 -0.347 -4.129 1.00 96.12 92 ALA A O 1
ATOM 755 N N . ALA A 1 93 ? 12.819 0.998 -5.905 1.00 95.56 93 ALA A N 1
ATOM 756 C CA . ALA A 1 93 ? 11.724 1.856 -5.451 1.00 95.56 93 ALA A CA 1
ATOM 757 C C . ALA A 1 93 ? 10.380 1.104 -5.367 1.00 95.56 93 ALA A C 1
ATOM 759 O O . ALA A 1 93 ? 9.584 1.342 -4.458 1.00 95.56 93 ALA A O 1
ATOM 760 N N . LYS A 1 94 ? 10.124 0.185 -6.301 1.00 95.44 94 LYS A N 1
ATOM 761 C CA . LYS A 1 94 ? 8.911 -0.646 -6.333 1.00 95.44 94 LYS A CA 1
ATOM 762 C C . LYS A 1 94 ? 8.947 -1.766 -5.289 1.00 95.44 94 LYS A C 1
ATOM 764 O O . LYS A 1 94 ? 7.921 -2.075 -4.692 1.00 95.44 94 LYS A O 1
ATOM 769 N N . GLU A 1 95 ? 10.114 -2.332 -5.006 1.00 94.88 95 GLU A N 1
ATOM 770 C CA . GLU A 1 95 ? 10.316 -3.286 -3.911 1.00 94.88 95 GLU A CA 1
ATOM 771 C C . GLU A 1 95 ? 10.071 -2.630 -2.546 1.00 94.88 95 GLU A C 1
ATOM 773 O O . GLU A 1 95 ? 9.377 -3.206 -1.707 1.00 94.88 95 GLU A O 1
ATOM 778 N N . ASN A 1 96 ? 10.529 -1.388 -2.354 1.00 95.56 96 ASN A N 1
ATOM 779 C CA . ASN A 1 96 ? 10.205 -0.602 -1.159 1.00 95.56 96 ASN A CA 1
ATOM 780 C C . ASN A 1 96 ? 8.694 -0.373 -1.011 1.00 95.56 96 ASN A C 1
ATOM 782 O O . ASN A 1 96 ? 8.156 -0.469 0.091 1.00 95.56 96 ASN A O 1
ATOM 786 N N . GLU A 1 97 ? 7.988 -0.112 -2.114 1.00 93.81 97 GLU A N 1
ATOM 787 C CA . GLU A 1 97 ? 6.528 0.008 -2.105 1.00 93.81 97 GLU A CA 1
ATOM 788 C C . GLU A 1 97 ? 5.856 -1.300 -1.650 1.00 93.81 97 GLU A C 1
ATOM 790 O O . GLU A 1 97 ? 4.975 -1.271 -0.791 1.00 93.81 97 GLU A O 1
ATOM 795 N N . ILE A 1 98 ? 6.307 -2.458 -2.150 1.00 93.44 98 ILE A N 1
ATOM 796 C CA . ILE A 1 98 ? 5.816 -3.771 -1.695 1.00 93.44 98 ILE A CA 1
ATOM 797 C C . ILE A 1 98 ? 6.055 -3.954 -0.193 1.00 93.44 98 ILE A C 1
ATOM 799 O O . ILE A 1 98 ? 5.139 -4.386 0.508 1.00 93.44 98 ILE A O 1
ATOM 803 N N . ALA A 1 99 ? 7.240 -3.604 0.310 1.00 93.88 99 ALA A N 1
ATOM 804 C CA . ALA A 1 99 ? 7.560 -3.730 1.729 1.00 93.88 99 ALA A CA 1
ATOM 805 C C . ALA A 1 99 ? 6.613 -2.893 2.609 1.00 93.88 99 ALA A C 1
ATOM 807 O O . ALA A 1 99 ? 6.111 -3.383 3.622 1.00 93.88 99 ALA A O 1
ATOM 808 N 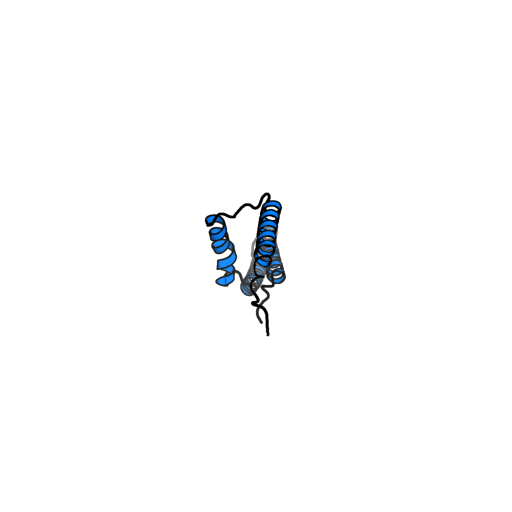N . LEU A 1 100 ? 6.300 -1.659 2.196 1.00 91.75 100 LEU A N 1
ATOM 809 C CA . LEU A 1 100 ? 5.344 -0.798 2.901 1.00 91.75 100 LEU A CA 1
ATOM 810 C C . LEU A 1 100 ? 3.921 -1.371 2.877 1.00 91.75 100 LEU A C 1
ATOM 812 O O . LEU A 1 100 ? 3.240 -1.378 3.903 1.00 91.75 100 LEU A O 1
ATOM 816 N N . LEU A 1 101 ? 3.477 -1.899 1.734 1.00 90.56 101 LEU A N 1
ATOM 817 C CA . LEU A 1 101 ? 2.162 -2.535 1.611 1.00 90.56 101 LEU A CA 1
ATOM 818 C C . LEU A 1 101 ? 2.051 -3.775 2.506 1.00 90.56 101 LEU A C 1
ATOM 820 O O . LEU A 1 101 ? 1.040 -3.956 3.183 1.00 90.56 101 LEU A O 1
ATOM 824 N N . GLN A 1 102 ? 3.097 -4.600 2.559 1.00 89.50 102 GLN A N 1
ATOM 825 C CA . GLN A 1 102 ? 3.157 -5.785 3.418 1.00 89.50 102 GLN A CA 1
ATOM 826 C C . GLN A 1 102 ? 3.191 -5.421 4.908 1.00 89.50 102 GLN A C 1
ATOM 828 O O . GLN A 1 102 ? 2.506 -6.058 5.709 1.00 89.50 102 GLN A O 1
ATOM 833 N N . ALA A 1 103 ? 3.921 -4.369 5.290 1.00 89.25 103 ALA A N 1
ATOM 834 C CA . ALA A 1 103 ? 3.883 -3.832 6.651 1.00 89.25 103 ALA A CA 1
ATOM 835 C C . ALA A 1 103 ? 2.472 -3.342 7.026 1.00 89.25 103 ALA A C 1
ATOM 837 O O . ALA A 1 103 ? 1.990 -3.604 8.134 1.00 89.25 103 ALA A O 1
ATOM 838 N N . GLY A 1 104 ? 1.774 -2.700 6.083 1.00 85.50 104 GLY A N 1
ATOM 839 C CA . GLY A 1 104 ? 0.361 -2.354 6.217 1.00 85.50 104 GLY A CA 1
ATOM 840 C C . GLY A 1 104 ? -0.516 -3.588 6.447 1.00 85.50 104 GLY A C 1
ATOM 841 O O . GLY A 1 104 ? -1.254 -3.638 7.428 1.00 85.50 104 GLY A O 1
ATOM 842 N N . GLN A 1 105 ? -0.383 -4.623 5.612 1.00 85.25 105 GLN A N 1
ATOM 843 C CA . GLN A 1 105 ? -1.129 -5.882 5.753 1.00 85.25 105 GLN A CA 1
ATOM 844 C C . GLN A 1 105 ? -0.900 -6.557 7.111 1.00 85.25 105 GLN A C 1
ATOM 846 O O . GLN A 1 105 ? -1.861 -6.977 7.756 1.00 85.25 105 GLN A O 1
ATOM 851 N N . TYR A 1 106 ? 0.352 -6.621 7.572 1.00 84.81 106 TYR A N 1
ATOM 852 C CA . TYR A 1 106 ? 0.689 -7.158 8.891 1.00 84.81 106 TYR A CA 1
ATOM 853 C C . TYR A 1 106 ? 0.010 -6.366 10.016 1.00 84.81 106 TYR A C 1
ATOM 855 O O . TYR A 1 106 ? -0.550 -6.950 10.943 1.00 84.81 106 TYR A O 1
ATOM 863 N N . THR A 1 107 ? 0.009 -5.035 9.914 1.00 83.00 107 THR A N 1
ATOM 864 C CA . THR A 1 107 ? -0.626 -4.154 10.902 1.00 83.00 107 THR A CA 1
ATOM 865 C C . THR A 1 107 ? -2.144 -4.354 10.936 1.00 83.00 107 THR A C 1
ATOM 867 O 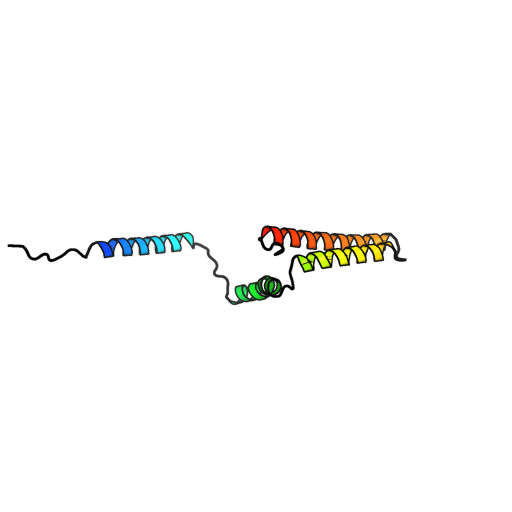O . THR A 1 107 ? -2.712 -4.490 12.018 1.00 83.00 107 THR A O 1
ATOM 870 N N . PHE A 1 108 ? -2.794 -4.465 9.772 1.00 77.06 108 PHE A N 1
ATOM 871 C CA . PHE A 1 108 ? -4.224 -4.786 9.661 1.00 77.06 108 PHE A CA 1
ATOM 872 C C . PHE A 1 108 ? -4.563 -6.143 10.284 1.00 77.06 108 PHE A C 1
ATOM 874 O O . PHE A 1 108 ? -5.500 -6.242 11.077 1.00 77.06 108 PHE A O 1
ATOM 881 N N . ALA A 1 109 ? -3.774 -7.175 9.977 1.00 75.19 109 ALA A N 1
ATOM 882 C CA . ALA A 1 109 ? -3.957 -8.503 10.552 1.00 75.19 109 ALA A CA 1
ATOM 883 C C . ALA A 1 109 ? -3.803 -8.484 12.083 1.00 75.19 109 ALA A C 1
ATOM 885 O O . ALA A 1 109 ? -4.631 -9.052 12.794 1.00 75.19 109 ALA A O 1
ATOM 886 N N . LYS A 1 110 ? -2.792 -7.774 12.604 1.00 75.94 110 LYS A N 1
ATOM 887 C CA . LYS A 1 110 ? -2.566 -7.619 14.049 1.00 75.94 110 LYS A CA 1
ATOM 888 C C . LYS A 1 110 ? -3.698 -6.858 14.746 1.00 75.94 110 LYS A C 1
ATOM 890 O O . LYS A 1 110 ? -4.017 -7.171 15.888 1.00 75.94 110 LYS A O 1
ATOM 895 N N . ALA A 1 111 ? -4.316 -5.892 14.070 1.00 74.25 111 ALA A N 1
ATOM 896 C CA . ALA A 1 111 ? -5.460 -5.138 14.581 1.00 74.25 111 ALA A CA 1
ATOM 897 C C . ALA A 1 111 ? -6.779 -5.941 14.586 1.00 74.25 111 ALA A C 1
ATOM 899 O O . ALA A 1 111 ? -7.821 -5.393 14.934 1.00 74.25 111 ALA A O 1
ATOM 900 N N . GLY A 1 112 ? -6.765 -7.217 14.179 1.00 68.44 112 GLY A N 1
ATOM 901 C CA . GLY A 1 112 ? -7.973 -8.040 14.082 1.00 68.44 112 GLY A CA 1
ATOM 902 C C . GLY A 1 112 ? -8.873 -7.668 12.901 1.00 68.44 112 GLY A C 1
ATOM 903 O O . GLY A 1 112 ? -9.950 -8.238 12.752 1.00 68.44 112 GLY A O 1
ATOM 904 N N . LEU A 1 113 ? -8.419 -6.771 12.020 1.00 67.12 113 LEU A N 1
ATOM 905 C CA . LEU A 1 113 ? -9.089 -6.395 10.772 1.00 67.12 113 LEU A CA 1
ATOM 906 C C . LEU A 1 113 ? -8.785 -7.425 9.672 1.00 67.12 113 LEU A C 1
ATOM 908 O O . LEU A 1 113 ? -8.459 -7.074 8.537 1.00 67.12 113 LEU A O 1
ATOM 912 N N . ALA A 1 114 ? -8.815 -8.708 10.040 1.00 59.75 114 ALA A N 1
ATOM 913 C CA . ALA A 1 114 ? -8.566 -9.806 9.125 1.00 59.75 114 ALA A CA 1
ATOM 914 C C . ALA A 1 114 ? -9.643 -9.844 8.035 1.00 59.75 114 ALA A C 1
ATOM 916 O O . ALA A 1 114 ? -10.776 -9.401 8.235 1.00 59.75 114 ALA A O 1
ATOM 917 N N . LYS A 1 115 ? -9.269 -10.390 6.874 1.00 57.34 115 LYS A N 1
ATOM 918 C CA . LYS A 1 115 ? -10.162 -10.609 5.736 1.00 57.34 115 LYS A CA 1
ATOM 919 C C . LYS A 1 115 ? -11.393 -11.355 6.253 1.00 57.34 115 LYS A C 1
ATOM 921 O O . LYS A 1 115 ? -11.264 -12.481 6.730 1.00 57.34 115 LYS A O 1
ATOM 926 N N . THR A 1 116 ? -12.554 -10.707 6.235 1.00 55.03 116 THR A N 1
ATOM 927 C CA . THR A 1 116 ? -13.817 -11.392 6.507 1.00 55.03 116 THR A CA 1
ATOM 928 C C . THR A 1 116 ? -13.994 -12.377 5.357 1.00 55.03 116 THR A C 1
ATOM 930 O O . THR A 1 116 ? -14.058 -11.953 4.203 1.00 55.03 116 THR A O 1
ATOM 933 N N . ILE A 1 117 ? -13.892 -13.670 5.666 1.00 42.66 117 ILE A N 1
ATOM 934 C CA . ILE A 1 117 ? -14.051 -14.767 4.702 1.00 42.66 117 ILE A CA 1
ATOM 935 C C . ILE A 1 117 ? -15.527 -14.875 4.331 1.00 42.66 117 ILE A C 1
ATOM 937 O O . ILE A 1 117 ? -16.355 -14.805 5.269 1.00 42.66 117 ILE A O 1
#

Foldseek 3Di:
DDDDDDDDDDPVVVPVVVVVVVVVVVCVVVPPDDDDDDPVNVVVCCVPPVVCVVVVVQALVVLVVVLVVLVVVLVPLVPDPDDPVVNVVSNVVSVVVNVVSVVSNVVCVVVVVDDPD

pLDDT: mean 75.45, std 18.1, range [34.41, 96.88]

Secondary structure (DSSP, 8-state):
---------SSHHHHHHHHHHHHHHHHHHHTTT--PPPHHHHHHHIIIIIHHHHTTSS-HHHHHHHHHHHHHHHHHHHTSSS-HHHHHHHHHHHHHHHHHHHHHHHHHHHTT-----

Sequence (117 aa):
MQVEVREARSEDVSFEMHLKEMTQEENERLLGDVVEFSEEALQAFREAAIEPIKNGTFSLERLEQRVQVVKSEISKVWNSALPDEEKYRQIAAKENEIALLQAGQYTFAKAGLAKTI

Radius of gyration: 30.47 Å; chains: 1; bounding box: 70×34×95 Å